Protein AF-A0A0W0FBL2-F1 (afdb_monomer_lite)

Organism: Moniliophthora roreri (NCBI:txid221103)

Sequence (102 aa):
MWLTKLAIIGGEKVKKTIKTESKVNCISDAKAADYQQKGLCYQCGKHGHISQECLDKLKNDEKKESKQKTPKDVYHQICAIYREYSDQDQAQILDMMEEEGF

Secondary structure (DSSP, 8-state):
----------------------------HHHHHHHHHTTB-TTT--BS--GGG-GGGGGSSTT---PPPPHHHHHHHHHHHHHHS-HHHHHHHHHHHHHTT-

Radius of gyration: 25.04 Å; chains: 1; bounding box: 41×29×75 Å

pLDDT: mean 72.92, std 17.03, range [39.78, 94.44]

Structure (mmCIF, N/CA/C/O backbone):
data_AF-A0A0W0FBL2-F1
#
_entry.id   AF-A0A0W0FBL2-F1
#
loop_
_atom_site.group_PDB
_atom_site.id
_atom_site.type_symbol
_atom_site.label_atom_id
_atom_site.label_alt_id
_atom_site.label_comp_id
_atom_site.label_asym_id
_atom_site.label_entity_id
_atom_site.label_seq_id
_atom_site.pdbx_PDB_ins_code
_atom_site.Cartn_x
_atom_site.Cartn_y
_atom_site.Cartn_z
_atom_site.occupancy
_atom_site.B_iso_or_equiv
_atom_site.auth_seq_id
_atom_site.auth_comp_id
_atom_site.auth_asym_id
_atom_site.auth_atom_id
_atom_site.pdbx_PDB_model_num
ATOM 1 N N . MET A 1 1 ? 4.679 -12.066 -44.707 1.00 46.03 1 MET A N 1
ATOM 2 C CA . MET A 1 1 ? 4.019 -10.750 -44.555 1.00 46.03 1 MET A CA 1
ATOM 3 C C . MET A 1 1 ? 2.538 -10.974 -44.286 1.00 46.03 1 MET A C 1
ATOM 5 O O . MET A 1 1 ? 1.760 -11.063 -45.227 1.00 46.03 1 MET A O 1
ATOM 9 N N . TRP A 1 2 ? 2.159 -11.155 -43.018 1.00 40.59 2 TRP A N 1
ATOM 10 C CA . TRP A 1 2 ? 0.752 -11.275 -42.633 1.00 40.59 2 TRP A CA 1
ATOM 11 C C . TRP A 1 2 ? 0.205 -9.873 -42.328 1.00 40.59 2 TRP A C 1
ATOM 13 O O . TRP A 1 2 ? 0.726 -9.143 -41.493 1.00 40.59 2 TRP A O 1
ATOM 23 N N . LEU A 1 3 ? -0.776 -9.425 -43.098 1.00 52.09 3 LEU A N 1
ATOM 24 C CA . LEU A 1 3 ? -1.464 -8.163 -42.860 1.00 52.09 3 LEU A CA 1
ATOM 25 C C . LEU A 1 3 ? -2.818 -8.495 -42.247 1.00 52.09 3 LEU A C 1
ATOM 27 O O . LEU A 1 3 ? -3.740 -8.872 -42.963 1.00 52.09 3 LEU A O 1
ATOM 31 N N . THR A 1 4 ? -2.956 -8.302 -40.940 1.00 56.91 4 THR A N 1
ATOM 32 C CA . THR A 1 4 ? -4.267 -8.213 -40.288 1.00 56.91 4 THR A CA 1
ATOM 33 C C . THR A 1 4 ? -4.345 -6.905 -39.528 1.00 56.91 4 THR A C 1
ATOM 35 O O . THR A 1 4 ? -3.808 -6.744 -38.435 1.00 56.91 4 THR A O 1
ATOM 38 N N . LYS A 1 5 ? -5.019 -5.947 -40.162 1.00 54.97 5 LYS A N 1
ATOM 39 C CA . LYS A 1 5 ? -5.504 -4.721 -39.540 1.00 54.97 5 LYS A CA 1
ATOM 40 C C . LYS A 1 5 ? -6.511 -5.104 -38.450 1.00 54.97 5 LYS A C 1
ATOM 42 O O . LYS A 1 5 ? -7.523 -5.722 -38.766 1.00 54.97 5 LYS A O 1
ATOM 47 N N . LEU A 1 6 ? -6.269 -4.697 -37.207 1.00 62.88 6 LEU A N 1
ATOM 48 C CA . LEU A 1 6 ? -7.307 -4.614 -36.180 1.00 62.88 6 LEU A CA 1
ATOM 49 C C . LEU A 1 6 ? -7.588 -3.140 -35.881 1.00 62.88 6 LEU A C 1
ATOM 51 O O . LEU A 1 6 ? -6.688 -2.362 -35.572 1.00 62.88 6 LEU A O 1
ATOM 55 N N . ALA A 1 7 ? -8.855 -2.772 -36.043 1.00 51.75 7 ALA A N 1
ATOM 56 C CA . ALA A 1 7 ? -9.408 -1.465 -35.734 1.00 51.75 7 ALA A CA 1
ATOM 57 C C . ALA A 1 7 ? -9.482 -1.267 -34.211 1.00 51.75 7 ALA A C 1
ATOM 59 O O . ALA A 1 7 ? -10.004 -2.126 -33.503 1.00 51.75 7 ALA A O 1
ATOM 60 N N . ILE A 1 8 ? -8.993 -0.130 -33.709 1.00 57.56 8 ILE A N 1
ATOM 61 C CA . ILE A 1 8 ? -9.139 0.247 -32.298 1.00 57.56 8 ILE A CA 1
ATOM 62 C C . ILE A 1 8 ? -10.403 1.099 -32.168 1.00 57.56 8 ILE A C 1
ATOM 64 O O . ILE A 1 8 ? -10.417 2.280 -32.511 1.00 57.56 8 ILE A O 1
ATOM 68 N N . ILE A 1 9 ? -11.476 0.472 -31.691 1.00 52.59 9 ILE A N 1
ATOM 69 C CA . ILE A 1 9 ? -12.698 1.140 -31.242 1.00 52.59 9 ILE A CA 1
ATOM 70 C C . ILE A 1 9 ? -12.515 1.512 -29.764 1.00 52.59 9 ILE A C 1
ATOM 72 O O . ILE A 1 9 ? -12.215 0.639 -28.959 1.00 52.59 9 ILE A O 1
ATOM 76 N N . GLY A 1 10 ? -12.752 2.788 -29.441 1.00 45.03 10 GLY A N 1
ATOM 77 C CA . GLY A 1 10 ? -13.432 3.258 -28.223 1.00 45.03 10 GLY A CA 1
ATOM 78 C C . GLY A 1 10 ? -12.770 3.058 -26.852 1.00 45.03 10 GLY A C 1
ATOM 79 O O . GLY A 1 10 ? -12.499 1.946 -26.415 1.00 45.03 10 GLY A O 1
ATOM 80 N N . GLY A 1 11 ? -12.649 4.149 -26.088 1.00 42.81 11 GLY A N 1
ATOM 81 C CA . GLY A 1 11 ? -12.443 4.050 -24.642 1.00 42.81 11 GLY A CA 1
ATOM 82 C C . GLY A 1 11 ? -12.106 5.368 -23.955 1.00 42.81 11 GLY A C 1
ATOM 83 O O . GLY A 1 11 ? -10.942 5.625 -23.649 1.00 42.81 11 GLY A O 1
ATOM 84 N N . GLU A 1 12 ? -13.126 6.180 -23.675 1.00 53.16 12 GLU A N 1
ATOM 85 C CA . GLU A 1 12 ? -13.074 7.248 -22.671 1.00 53.16 12 GLU A CA 1
ATOM 86 C C . GLU A 1 12 ? -12.606 6.677 -21.325 1.00 53.16 12 GLU A C 1
ATOM 88 O O . GLU A 1 12 ? -13.170 5.710 -20.809 1.00 53.16 12 GLU A O 1
ATOM 93 N N . LYS A 1 13 ? -11.566 7.268 -20.730 1.00 45.75 13 LYS A N 1
ATOM 94 C CA . LYS A 1 13 ? -11.050 6.836 -19.426 1.00 45.75 13 LYS A CA 1
ATOM 95 C C . LYS A 1 13 ? -11.559 7.783 -18.350 1.00 45.75 13 LYS A C 1
ATOM 97 O O . LYS A 1 13 ? -10.991 8.840 -18.089 1.00 45.75 13 LYS A O 1
ATOM 102 N N . VAL A 1 14 ? -12.669 7.371 -17.747 1.00 55.91 14 VAL A N 1
ATOM 103 C CA . VAL A 1 14 ? -13.235 7.930 -16.521 1.00 55.91 14 VAL A CA 1
ATOM 104 C C . VAL A 1 14 ? -12.239 7.775 -15.364 1.00 55.91 14 VAL A C 1
ATOM 106 O O . VAL A 1 14 ? -11.555 6.764 -15.207 1.00 55.91 14 VAL A O 1
ATOM 109 N N . LYS A 1 15 ? -12.175 8.835 -14.561 1.00 51.81 15 LYS A N 1
ATOM 110 C CA . LYS A 1 15 ? -11.302 9.087 -13.411 1.00 51.81 15 LYS A CA 1
ATOM 111 C C . LYS A 1 15 ? -11.412 7.961 -12.373 1.00 51.81 15 LYS A C 1
ATOM 113 O O . LYS A 1 15 ? -12.513 7.671 -11.910 1.00 51.81 15 LYS A O 1
ATOM 118 N N . LYS A 1 16 ? -10.285 7.395 -11.926 1.00 39.78 16 LYS A N 1
ATOM 119 C CA . LYS A 1 16 ? -10.242 6.540 -10.728 1.00 39.78 16 LYS A CA 1
ATOM 120 C C . LYS A 1 16 ? -9.253 7.126 -9.728 1.00 39.78 16 LYS A C 1
ATOM 122 O O . LYS A 1 16 ? -8.043 7.083 -9.923 1.00 39.78 16 LYS A O 1
ATOM 127 N N . THR A 1 17 ? -9.799 7.733 -8.681 1.00 45.34 17 THR A N 1
ATOM 128 C CA . THR A 1 17 ? -9.064 8.180 -7.502 1.00 45.34 17 THR A CA 1
ATOM 129 C C . THR A 1 17 ? -8.422 6.967 -6.840 1.00 45.34 17 THR A C 1
ATOM 131 O O . THR A 1 17 ? -9.097 6.039 -6.393 1.00 45.34 17 THR A O 1
ATOM 134 N N . ILE A 1 18 ? -7.093 6.961 -6.812 1.00 51.88 18 ILE A N 1
ATOM 135 C CA . ILE A 1 18 ? -6.295 5.993 -6.067 1.00 51.88 18 ILE A CA 1
ATOM 136 C C . ILE A 1 18 ? -6.497 6.324 -4.587 1.00 51.88 18 ILE A C 1
ATOM 138 O O . ILE A 1 18 ? -5.891 7.249 -4.056 1.00 51.88 18 ILE A O 1
ATOM 142 N N . LYS A 1 19 ? -7.403 5.601 -3.924 1.00 45.47 19 LYS A N 1
ATOM 143 C CA . LYS A 1 19 ? -7.385 5.496 -2.466 1.00 45.47 19 LYS A CA 1
ATOM 144 C C . LYS A 1 19 ? -6.224 4.569 -2.133 1.00 45.47 19 LYS A C 1
ATOM 146 O O . LYS A 1 19 ? -6.309 3.369 -2.372 1.00 45.47 19 LYS A O 1
ATOM 151 N N . THR A 1 20 ? -5.125 5.133 -1.650 1.00 41.44 20 THR A N 1
ATOM 152 C CA . THR A 1 20 ? -4.071 4.374 -0.983 1.00 41.44 20 THR A CA 1
ATOM 153 C C . THR A 1 20 ? -4.711 3.649 0.194 1.00 41.44 20 THR A C 1
ATOM 155 O O . THR A 1 20 ? -5.175 4.270 1.149 1.00 41.44 20 THR A O 1
ATOM 158 N N . GLU A 1 21 ? -4.807 2.327 0.081 1.00 44.41 21 GLU A N 1
ATOM 159 C CA . GLU A 1 21 ? -5.282 1.434 1.130 1.00 44.41 21 GLU A CA 1
ATOM 160 C C . GLU A 1 21 ? -4.261 1.435 2.270 1.00 44.41 21 GLU A C 1
ATOM 162 O O . GLU A 1 21 ? -3.387 0.575 2.384 1.00 44.41 21 GLU A O 1
ATOM 167 N N . SER A 1 22 ? -4.360 2.438 3.138 1.00 47.62 22 SER A N 1
ATOM 168 C CA . SER A 1 22 ? -3.872 2.330 4.503 1.00 47.62 22 SER A CA 1
ATOM 169 C C . SER A 1 22 ? -4.475 1.046 5.065 1.00 47.62 22 SER A C 1
ATOM 171 O O . SER A 1 22 ? -5.697 0.907 5.078 1.00 47.62 22 SER A O 1
ATOM 173 N N . LYS A 1 23 ? -3.651 0.088 5.502 1.00 47.66 23 LYS A N 1
ATOM 174 C CA . LYS A 1 23 ? -4.111 -1.108 6.221 1.00 47.66 23 LYS A CA 1
ATOM 175 C C . LYS A 1 23 ? -4.696 -0.659 7.566 1.00 47.66 23 LYS A C 1
ATOM 177 O O . LYS A 1 23 ? -4.029 -0.733 8.594 1.00 47.66 23 LYS A O 1
ATOM 182 N N . VAL A 1 24 ? -5.909 -0.111 7.542 1.00 55.56 24 VAL A N 1
ATOM 183 C CA . VAL A 1 24 ? -6.666 0.269 8.727 1.00 55.56 24 VAL A CA 1
ATOM 184 C C . VAL A 1 24 ? -7.053 -1.043 9.386 1.00 55.56 24 VAL A C 1
ATOM 186 O O . VAL A 1 24 ? -7.840 -1.812 8.842 1.00 55.56 24 VAL A O 1
ATOM 189 N N . ASN A 1 25 ? -6.441 -1.334 10.529 1.00 63.81 25 ASN A N 1
ATOM 190 C CA . ASN A 1 25 ? -6.891 -2.400 11.410 1.00 63.81 25 ASN A CA 1
ATOM 191 C C . ASN A 1 25 ? -8.288 -2.006 11.917 1.00 63.81 25 ASN A C 1
ATOM 193 O O . ASN A 1 25 ? -8.402 -1.280 12.903 1.00 63.81 25 ASN A O 1
ATOM 197 N N . CYS A 1 26 ? -9.338 -2.374 11.181 1.00 58.62 26 CYS A N 1
ATOM 198 C CA . CYS A 1 26 ? -10.713 -2.047 11.528 1.00 58.62 26 CYS A CA 1
ATOM 199 C C . CYS A 1 26 ? -11.137 -2.897 12.730 1.00 58.62 26 CYS A C 1
ATOM 201 O O . CYS A 1 26 ? -11.417 -4.090 12.629 1.00 58.62 26 CYS A O 1
ATOM 203 N N . ILE A 1 27 ? -11.131 -2.273 13.904 1.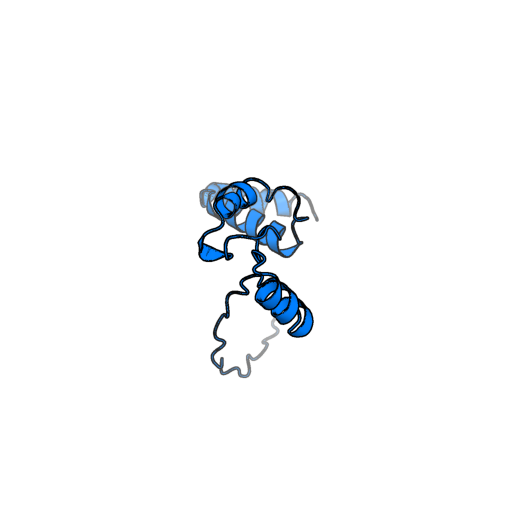00 75.19 27 ILE A N 1
ATOM 204 C CA . ILE A 1 27 ? -11.737 -2.836 15.107 1.00 75.19 27 ILE A CA 1
ATOM 205 C C . ILE A 1 27 ? -13.257 -2.715 14.941 1.00 75.19 27 ILE A C 1
ATOM 207 O O . ILE A 1 27 ? -13.737 -1.681 14.482 1.00 75.19 27 ILE A O 1
ATOM 211 N N . SER A 1 28 ? -14.009 -3.765 15.282 1.00 81.31 28 SER A N 1
ATOM 212 C CA . SER A 1 28 ? -15.476 -3.703 15.278 1.00 81.31 28 SER A CA 1
ATOM 213 C C . SER A 1 28 ? -15.984 -2.680 16.296 1.00 81.31 28 SER A C 1
ATOM 215 O O . SER A 1 28 ? -15.366 -2.498 17.346 1.00 81.31 28 SER A O 1
ATOM 217 N N . ASP A 1 29 ? -17.137 -2.060 16.040 1.00 78.94 29 ASP A N 1
ATOM 218 C CA . ASP A 1 29 ? -17.686 -1.008 16.912 1.00 78.94 29 ASP A CA 1
ATOM 219 C C . ASP A 1 29 ? -17.849 -1.468 18.371 1.00 78.94 29 ASP A C 1
ATOM 221 O O . ASP A 1 29 ? -17.513 -0.742 19.306 1.00 78.94 29 ASP A O 1
ATOM 225 N N . ALA A 1 30 ? -18.253 -2.726 18.581 1.00 80.81 30 ALA A N 1
ATOM 226 C CA . ALA A 1 30 ? -18.374 -3.320 19.913 1.00 80.81 30 ALA A CA 1
ATOM 227 C C . ALA A 1 30 ? -17.027 -3.417 20.654 1.00 80.81 30 ALA A C 1
ATOM 229 O O . ALA A 1 30 ? -16.944 -3.166 21.855 1.00 80.81 30 ALA A O 1
ATOM 230 N N . LYS A 1 31 ? -15.950 -3.760 19.939 1.00 81.00 31 LYS A N 1
ATOM 231 C CA . LYS A 1 31 ? -14.606 -3.856 20.520 1.00 81.00 31 LYS A CA 1
ATOM 232 C C . LYS A 1 31 ? -13.982 -2.474 20.713 1.00 81.00 31 LYS A C 1
ATOM 234 O O . LYS A 1 31 ? -13.220 -2.285 21.654 1.00 81.00 31 LYS A O 1
ATOM 239 N N . ALA A 1 32 ? -14.332 -1.502 19.874 1.00 81.25 32 ALA A N 1
ATOM 240 C CA . ALA A 1 32 ? -13.929 -0.118 20.075 1.00 81.25 32 ALA A CA 1
ATOM 241 C C . ALA A 1 32 ? -14.554 0.458 21.355 1.00 81.25 32 ALA A C 1
ATOM 243 O O . ALA A 1 32 ? -13.835 1.039 22.163 1.00 81.25 32 ALA A O 1
ATOM 244 N N . ALA A 1 33 ? -15.848 0.213 21.588 1.00 84.44 33 ALA A N 1
ATOM 245 C CA . ALA A 1 33 ? -16.537 0.645 22.803 1.00 84.44 33 ALA A CA 1
ATOM 246 C C . ALA A 1 33 ? -15.918 0.043 24.079 1.00 84.44 33 ALA A C 1
ATOM 248 O O . ALA A 1 33 ? -15.713 0.762 25.054 1.00 84.44 33 ALA A O 1
ATOM 249 N N . ASP A 1 34 ? -15.537 -1.239 24.060 1.00 86.25 34 ASP A N 1
ATOM 250 C CA . ASP A 1 34 ? -14.843 -1.888 25.184 1.00 86.25 34 ASP A CA 1
ATOM 251 C C . ASP A 1 34 ? -13.502 -1.209 25.511 1.00 86.25 34 ASP A C 1
ATOM 253 O O . ASP A 1 34 ? -13.182 -0.954 26.672 1.00 86.25 34 ASP A O 1
ATOM 257 N N . TYR A 1 35 ? -12.733 -0.857 24.478 1.00 86.06 35 TYR A N 1
ATOM 258 C CA . TYR A 1 35 ? -11.452 -0.169 24.636 1.00 86.06 35 TYR A CA 1
ATOM 259 C C . TYR A 1 35 ? -11.638 1.259 25.156 1.00 86.06 35 TYR A C 1
ATOM 261 O O . TYR A 1 35 ? -10.846 1.707 25.984 1.00 86.06 35 TYR A O 1
ATOM 269 N N . GLN A 1 36 ? -12.697 1.952 24.727 1.00 83.75 36 GLN A N 1
ATOM 270 C CA . GLN A 1 36 ? -13.064 3.272 25.248 1.00 83.75 36 GLN A CA 1
ATOM 271 C C . GLN A 1 36 ? -13.487 3.197 26.716 1.00 83.75 36 GLN A C 1
ATOM 273 O O . GLN A 1 36 ? -13.004 3.980 27.528 1.00 83.75 36 GLN A O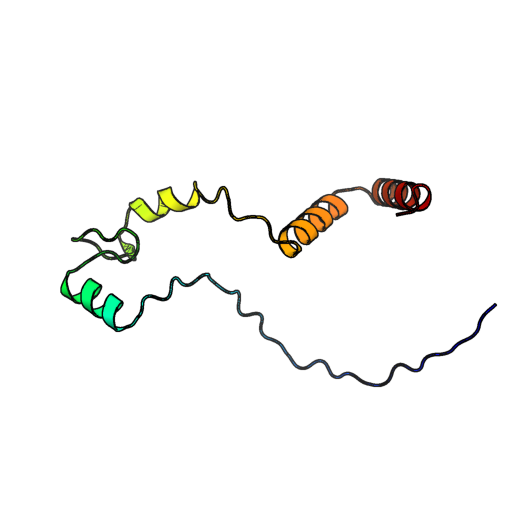 1
ATOM 278 N N . GLN A 1 37 ? -14.328 2.223 27.070 1.00 86.50 37 GLN A N 1
ATOM 279 C CA . GLN A 1 37 ? -14.814 2.032 28.435 1.00 86.50 37 GLN A CA 1
ATOM 280 C C . GLN A 1 37 ? -13.684 1.661 29.405 1.00 86.50 37 GLN A C 1
ATOM 282 O O . GLN A 1 37 ? -13.687 2.094 30.555 1.00 86.50 37 GLN A O 1
ATOM 287 N N . LYS A 1 38 ? -12.705 0.875 28.945 1.00 87.00 38 LYS A N 1
ATOM 288 C CA . LYS A 1 38 ? -11.563 0.420 29.752 1.00 87.00 38 LYS A CA 1
ATOM 289 C C . LYS A 1 38 ? -10.327 1.323 29.650 1.00 87.00 38 LYS A C 1
ATOM 291 O O . LYS A 1 38 ? -9.319 1.028 30.289 1.00 87.00 38 LYS A O 1
ATOM 296 N N . GLY A 1 39 ? -10.374 2.390 28.847 1.00 88.12 39 GLY A N 1
ATOM 297 C CA . GLY A 1 39 ? -9.239 3.294 28.630 1.00 88.12 39 GLY A CA 1
ATOM 298 C C . GLY A 1 39 ? -7.999 2.586 28.071 1.00 88.12 39 GLY A C 1
ATOM 299 O O . GLY A 1 39 ? -6.880 2.857 28.512 1.00 88.12 39 GLY A O 1
ATOM 300 N N . LEU A 1 40 ? -8.199 1.634 27.153 1.00 90.19 40 LEU A N 1
ATOM 301 C CA . LEU A 1 40 ? -7.137 0.822 26.560 1.00 90.19 40 LEU A CA 1
ATOM 302 C C . LEU A 1 40 ? -6.602 1.454 25.273 1.00 90.19 40 LEU A C 1
ATOM 304 O O . LEU A 1 40 ? -7.348 1.906 24.403 1.00 90.19 40 LEU A O 1
ATOM 308 N N . CYS A 1 41 ? -5.288 1.394 25.101 1.00 90.12 41 CYS A N 1
ATOM 309 C CA . CYS A 1 41 ? -4.620 1.790 23.874 1.00 90.12 41 CYS A CA 1
ATOM 310 C C . CYS A 1 41 ? -4.993 0.855 22.712 1.00 90.12 41 CYS A C 1
ATOM 312 O O . CYS A 1 41 ? -4.774 -0.354 22.791 1.00 90.12 41 CYS A O 1
ATOM 314 N N . TYR A 1 42 ? -5.464 1.397 21.583 1.00 87.62 42 TYR A N 1
ATOM 315 C CA . TYR A 1 42 ? -5.787 0.572 20.406 1.00 87.62 42 TYR A CA 1
ATOM 316 C C . TYR A 1 42 ? -4.555 -0.012 19.700 1.00 87.62 42 TYR A C 1
ATOM 318 O O . TYR A 1 42 ? -4.707 -0.901 18.867 1.00 87.62 42 TYR A O 1
ATOM 326 N N . GLN A 1 43 ? -3.349 0.475 20.013 1.00 85.44 43 GLN A N 1
ATOM 327 C CA . GLN A 1 43 ? -2.103 -0.039 19.439 1.00 85.44 43 GLN A CA 1
ATOM 328 C C . GLN A 1 43 ? -1.529 -1.212 20.247 1.00 85.44 43 GLN A C 1
ATOM 330 O O . GLN A 1 43 ? -1.169 -2.225 19.660 1.00 85.44 43 GLN A O 1
ATOM 335 N N . CYS A 1 44 ? -1.435 -1.085 21.577 1.00 86.88 44 CYS A N 1
ATOM 336 C CA . CYS A 1 44 ? -0.754 -2.066 22.435 1.00 86.88 44 CYS A CA 1
ATOM 337 C C . CYS A 1 44 ? -1.667 -2.764 23.459 1.00 86.88 44 CYS A C 1
ATOM 339 O O . CYS A 1 44 ? -1.217 -3.668 24.157 1.00 86.88 44 CYS A O 1
ATOM 341 N N . GLY A 1 45 ? -2.931 -2.342 23.587 1.00 86.25 45 GLY A N 1
ATOM 342 C CA . GLY A 1 45 ? -3.912 -2.934 24.502 1.00 86.25 45 GLY A CA 1
ATOM 343 C C . GLY A 1 45 ? -3.690 -2.646 25.990 1.00 86.25 45 GLY A C 1
ATOM 344 O O . GLY A 1 45 ? -4.403 -3.210 26.813 1.00 86.25 45 GLY A O 1
ATOM 345 N N . LYS A 1 46 ? -2.721 -1.798 26.360 1.00 88.75 46 LYS A N 1
ATOM 346 C CA . LYS A 1 46 ? -2.469 -1.401 27.758 1.00 88.75 46 LYS A CA 1
ATOM 347 C C . LYS A 1 46 ? -3.350 -0.218 28.160 1.00 88.75 46 LYS A C 1
ATOM 349 O O . LYS A 1 46 ? -3.673 0.615 27.316 1.00 88.75 46 LYS A O 1
ATOM 354 N N . HIS A 1 47 ? -3.704 -0.130 29.441 1.00 89.75 47 HIS A N 1
ATOM 355 C CA . HIS A 1 47 ? -4.434 1.017 29.985 1.00 89.75 47 HIS A CA 1
ATOM 356 C C . HIS A 1 47 ? -3.543 2.260 30.142 1.00 89.75 47 HIS A C 1
ATOM 358 O O . HIS A 1 47 ? -2.313 2.175 30.092 1.00 89.75 47 HIS A O 1
ATOM 364 N N . GLY A 1 48 ? -4.174 3.410 30.380 1.00 89.50 48 GLY A N 1
ATOM 365 C CA . GLY A 1 48 ? -3.499 4.638 30.818 1.00 89.50 48 GLY A CA 1
ATOM 366 C C . GLY A 1 48 ? -2.965 5.526 29.695 1.00 89.50 48 GLY A C 1
ATOM 367 O O . GLY A 1 48 ? -2.402 6.573 29.984 1.00 89.50 48 GLY A O 1
ATOM 368 N N . HIS A 1 49 ? -3.143 5.134 28.433 1.00 91.12 49 HIS A N 1
ATOM 369 C CA . HIS A 1 49 ? -2.856 5.983 27.280 1.00 91.12 49 HIS A CA 1
ATOM 370 C C . HIS A 1 49 ? -3.723 5.578 26.089 1.00 91.12 49 HIS A C 1
ATOM 372 O O . HIS A 1 49 ? -4.103 4.413 25.942 1.00 91.12 49 HIS A O 1
ATOM 378 N N . ILE A 1 50 ? -4.006 6.529 25.203 1.00 88.44 50 ILE A N 1
ATOM 379 C CA . ILE A 1 50 ? -4.625 6.228 23.910 1.00 88.44 50 ILE A CA 1
ATOM 380 C C . ILE A 1 50 ? -3.559 5.943 22.861 1.00 88.44 50 ILE A C 1
ATOM 382 O O . ILE A 1 50 ? -2.371 6.200 23.052 1.00 88.44 50 ILE A O 1
ATOM 386 N N . SER A 1 51 ? -3.994 5.450 21.701 1.00 84.69 51 SER A N 1
ATOM 387 C CA . SER A 1 51 ? -3.106 5.184 20.574 1.00 84.69 51 SER A CA 1
ATOM 388 C C . SER A 1 51 ? -2.122 6.318 20.327 1.00 84.69 51 SER A C 1
ATOM 390 O O . SER A 1 51 ? -0.943 6.019 20.235 1.00 84.69 51 SER A O 1
ATOM 392 N N . GLN A 1 52 ? -2.564 7.575 20.248 1.00 83.38 52 GLN A N 1
ATOM 393 C CA . GLN A 1 52 ? -1.706 8.724 19.922 1.00 83.38 52 GLN A CA 1
ATOM 394 C C . GLN A 1 52 ? -0.505 8.900 20.864 1.00 83.38 52 GLN A C 1
ATOM 396 O O . GLN A 1 52 ? 0.553 9.314 20.407 1.00 83.38 52 GLN A O 1
ATOM 401 N N . GLU A 1 53 ? -0.637 8.508 22.127 1.00 84.44 53 GLU A N 1
ATOM 402 C CA . GLU A 1 53 ? 0.389 8.656 23.169 1.00 84.44 53 GLU A CA 1
ATOM 403 C C . GLU A 1 53 ? 1.206 7.369 23.377 1.00 84.44 53 GLU A C 1
ATOM 405 O O . GLU A 1 53 ? 2.049 7.270 24.267 1.00 84.44 53 GLU A O 1
ATOM 410 N N . CYS A 1 54 ? 0.958 6.341 22.563 1.00 88.06 54 CYS A N 1
ATOM 411 C CA . CYS A 1 54 ? 1.632 5.060 22.690 1.00 88.06 54 CYS A CA 1
ATOM 412 C C . CYS A 1 54 ? 3.085 5.152 22.210 1.00 88.06 54 CYS A C 1
ATOM 414 O O . CYS A 1 54 ? 3.364 5.119 21.011 1.00 88.06 54 CYS A O 1
ATOM 416 N N . LEU A 1 55 ? 4.022 5.185 23.158 1.00 83.12 55 LEU A N 1
ATOM 417 C CA . LEU A 1 55 ? 5.467 5.181 22.890 1.00 83.12 55 LEU A CA 1
ATOM 418 C C . LEU A 1 55 ? 5.951 3.899 22.184 1.00 83.12 55 LEU A C 1
ATOM 420 O O . LEU A 1 55 ? 7.018 3.883 21.578 1.00 83.12 55 LEU A O 1
ATOM 424 N N . ASP A 1 56 ? 5.153 2.828 22.221 1.00 72.25 56 ASP A N 1
ATOM 425 C CA . ASP A 1 56 ? 5.450 1.556 21.552 1.00 72.25 56 ASP A CA 1
ATOM 426 C C . ASP A 1 56 ? 5.191 1.597 20.035 1.00 72.25 56 ASP A C 1
ATOM 428 O O . ASP A 1 56 ? 5.603 0.696 19.303 1.00 72.25 56 ASP A O 1
ATOM 432 N N . LYS A 1 57 ? 4.539 2.658 19.529 1.00 65.88 57 LYS A N 1
ATOM 433 C CA . LYS A 1 57 ? 4.288 2.829 18.089 1.00 65.88 57 LYS A CA 1
ATOM 434 C C . LYS A 1 57 ? 5.554 2.700 17.254 1.00 65.88 57 LYS A C 1
ATOM 436 O O . LYS A 1 57 ? 5.519 2.045 16.223 1.00 65.88 57 LYS A O 1
ATOM 441 N N . LEU A 1 58 ? 6.647 3.297 17.719 1.00 61.28 58 LEU A N 1
ATOM 442 C CA . LEU A 1 58 ? 7.888 3.414 16.956 1.00 61.28 58 LEU A CA 1
ATOM 443 C C . LEU A 1 58 ? 8.642 2.082 16.837 1.00 61.28 58 LEU A C 1
ATOM 445 O O . LEU A 1 58 ? 9.355 1.877 15.866 1.00 61.28 58 LEU A O 1
ATOM 449 N N . LYS A 1 59 ? 8.438 1.149 17.776 1.00 58.50 59 LYS A N 1
ATOM 450 C CA . LYS A 1 59 ? 9.162 -0.135 17.818 1.00 58.50 59 LYS A CA 1
ATOM 451 C C . LYS A 1 59 ? 8.554 -1.219 16.925 1.00 58.50 59 LYS A C 1
ATOM 453 O O . LYS A 1 59 ? 9.188 -2.235 16.667 1.00 58.50 59 LYS A O 1
ATOM 458 N N . ASN A 1 60 ? 7.314 -1.032 16.470 1.00 55.28 60 ASN A N 1
ATOM 459 C CA . ASN A 1 60 ? 6.595 -2.036 15.681 1.00 55.28 60 ASN A CA 1
ATOM 460 C C . ASN A 1 60 ? 6.778 -1.868 14.162 1.00 55.28 60 ASN A C 1
ATOM 462 O O . ASN A 1 60 ? 6.411 -2.769 13.407 1.00 55.28 60 ASN A O 1
ATOM 466 N N . ASP A 1 61 ? 7.364 -0.760 13.697 1.00 56.00 61 ASP A N 1
ATOM 467 C CA . ASP A 1 61 ? 7.713 -0.587 12.280 1.00 56.00 61 ASP A CA 1
ATOM 468 C C . ASP A 1 61 ? 9.060 -1.230 11.910 1.00 56.00 61 ASP A C 1
ATOM 470 O O . ASP A 1 61 ? 9.278 -1.544 10.742 1.00 56.00 61 ASP A O 1
ATOM 474 N N . GLU A 1 62 ? 9.901 -1.550 12.898 1.00 56.81 62 GLU A N 1
ATOM 475 C CA . GLU A 1 62 ? 11.175 -2.262 12.701 1.00 56.81 62 GLU A CA 1
ATOM 476 C C . GLU A 1 62 ? 11.002 -3.788 12.574 1.00 56.81 62 GLU A C 1
ATOM 478 O O . GLU A 1 62 ? 11.943 -4.497 12.235 1.00 56.81 62 GLU A O 1
ATOM 483 N N . LYS A 1 63 ? 9.782 -4.314 12.770 1.00 52.31 63 LYS A N 1
ATOM 484 C CA . LYS A 1 63 ? 9.453 -5.735 12.560 1.00 52.31 63 LYS A CA 1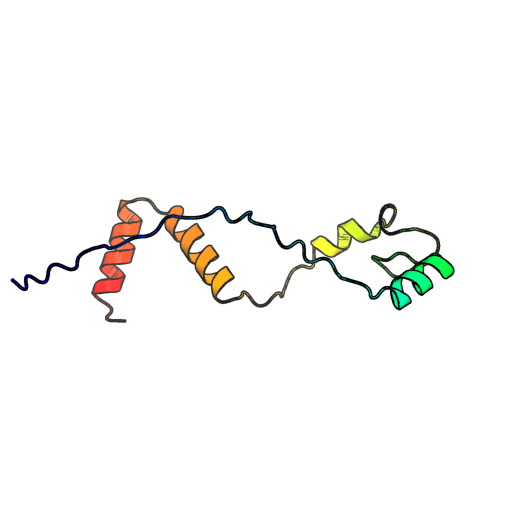
ATOM 485 C C . LYS A 1 63 ? 8.344 -5.918 11.522 1.00 52.31 63 LYS A C 1
ATOM 487 O O . LYS A 1 63 ? 7.325 -6.560 11.767 1.00 52.31 63 LYS A O 1
ATOM 492 N N . LYS A 1 64 ? 8.550 -5.372 10.322 1.00 54.03 64 LYS A N 1
ATOM 493 C CA . LYS A 1 64 ? 7.827 -5.769 9.096 1.00 54.03 64 LYS A CA 1
ATOM 494 C C . LYS A 1 64 ? 8.647 -6.757 8.262 1.00 54.03 64 LYS A C 1
ATOM 496 O O . LYS A 1 64 ? 8.621 -6.712 7.039 1.00 54.03 64 LYS A O 1
ATOM 501 N N . GLU A 1 65 ? 9.334 -7.689 8.908 1.00 59.12 65 GLU A N 1
ATOM 502 C CA . GLU A 1 65 ? 9.902 -8.845 8.216 1.00 59.12 65 GLU A CA 1
ATOM 503 C C . GLU A 1 65 ? 8.921 -10.026 8.283 1.00 59.12 65 GLU A C 1
ATOM 505 O O . GLU A 1 65 ? 8.403 -10.377 9.344 1.00 59.12 65 GLU A O 1
ATOM 510 N N . SER A 1 66 ? 8.652 -10.607 7.107 1.00 58.66 66 SER A N 1
ATOM 511 C CA . SER A 1 66 ? 7.658 -11.647 6.767 1.00 58.66 66 SER A CA 1
ATOM 512 C C . SER A 1 66 ? 6.209 -11.205 6.480 1.00 58.66 66 SER A C 1
ATOM 514 O O . SER A 1 66 ? 5.238 -11.841 6.879 1.00 58.66 66 SER A O 1
ATOM 516 N N . LYS A 1 67 ? 6.013 -10.181 5.641 1.00 63.00 67 LYS A N 1
ATOM 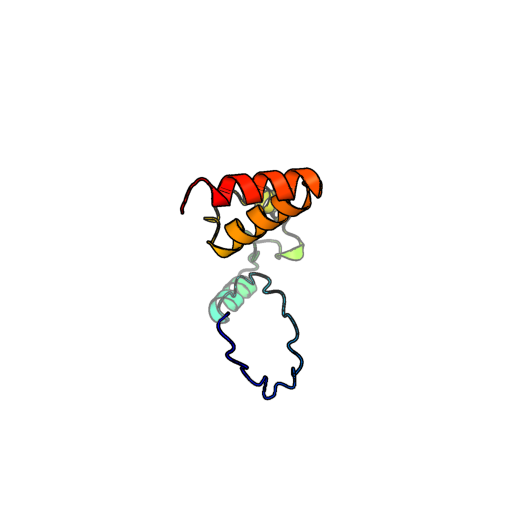517 C CA . LYS A 1 67 ? 4.900 -10.295 4.679 1.00 63.00 67 LYS A CA 1
ATOM 518 C C . LYS A 1 67 ? 5.415 -11.122 3.506 1.00 63.00 67 LYS A C 1
ATOM 520 O O . LYS A 1 67 ? 6.393 -10.718 2.883 1.00 63.00 67 LYS A O 1
ATOM 525 N N . GLN A 1 68 ? 4.803 -12.276 3.232 1.00 63.22 68 GLN A N 1
ATOM 526 C CA . GLN A 1 68 ? 5.057 -13.001 1.984 1.00 63.22 68 GLN A CA 1
ATOM 527 C C . GLN A 1 68 ? 4.883 -12.005 0.832 1.00 63.22 68 GLN A C 1
ATOM 529 O O . GLN A 1 68 ? 3.827 -11.375 0.732 1.00 63.22 68 GLN A O 1
ATOM 534 N N . LYS A 1 69 ? 5.937 -11.791 0.034 1.00 80.31 69 LYS A N 1
ATOM 535 C CA . LYS A 1 69 ? 5.877 -10.876 -1.109 1.00 80.31 69 LYS A CA 1
ATOM 536 C C . LYS A 1 69 ? 4.825 -11.428 -2.057 1.00 80.31 69 LYS A C 1
ATOM 538 O O . LYS A 1 69 ? 4.943 -12.562 -2.518 1.00 80.31 69 LYS A O 1
ATOM 543 N N . THR A 1 70 ? 3.772 -10.656 -2.299 1.00 88.56 70 THR A N 1
ATOM 544 C CA . THR A 1 70 ? 2.759 -11.062 -3.269 1.00 88.56 70 THR A CA 1
ATOM 545 C C . THR A 1 70 ? 3.398 -11.101 -4.661 1.00 88.56 70 THR A C 1
ATOM 547 O O . THR A 1 70 ? 4.397 -10.413 -4.889 1.00 88.56 70 THR A O 1
ATOM 550 N N . PRO A 1 71 ? 2.827 -11.835 -5.632 1.00 92.38 71 PRO A N 1
ATOM 551 C CA . PRO A 1 71 ? 3.322 -11.812 -7.011 1.00 92.38 71 PRO A CA 1
ATOM 552 C C . PRO A 1 71 ? 3.466 -10.386 -7.567 1.00 92.38 71 PRO A C 1
ATOM 554 O O . PRO A 1 71 ? 4.393 -10.081 -8.312 1.00 92.38 71 PRO A O 1
ATOM 557 N N . LYS A 1 72 ? 2.584 -9.481 -7.131 1.00 90.00 72 LYS A N 1
ATOM 558 C CA . LYS A 1 72 ? 2.621 -8.062 -7.478 1.00 90.00 72 LYS A CA 1
ATOM 559 C C . LYS A 1 72 ? 3.816 -7.333 -6.858 1.00 90.00 72 LYS A C 1
ATOM 561 O O . LYS A 1 72 ? 4.450 -6.531 -7.536 1.00 90.00 72 LYS A O 1
ATOM 566 N N . ASP A 1 73 ? 4.145 -7.620 -5.602 1.00 90.00 73 ASP A N 1
ATOM 567 C CA . ASP A 1 73 ? 5.314 -7.032 -4.937 1.00 90.00 73 ASP A CA 1
ATOM 568 C C . ASP A 1 73 ? 6.618 -7.487 -5.600 1.00 90.00 73 ASP A C 1
ATOM 570 O O . ASP A 1 73 ? 7.523 -6.680 -5.804 1.00 90.00 73 ASP A O 1
ATOM 574 N N . VAL A 1 74 ? 6.691 -8.765 -5.988 1.00 94.44 74 VAL A N 1
ATOM 575 C CA . VAL A 1 74 ? 7.835 -9.316 -6.728 1.00 94.44 74 VAL A CA 1
ATOM 576 C C . VAL A 1 74 ? 7.971 -8.636 -8.091 1.00 94.44 74 VAL A C 1
ATOM 578 O O . VAL A 1 74 ? 9.059 -8.184 -8.433 1.00 94.44 74 VAL A O 1
ATOM 581 N N . TYR A 1 75 ? 6.869 -8.470 -8.830 1.00 93.00 75 TYR A N 1
ATOM 582 C CA . TYR A 1 75 ? 6.867 -7.739 -10.100 1.00 93.00 75 TYR A CA 1
ATOM 583 C C . TYR A 1 75 ? 7.390 -6.305 -9.944 1.00 93.00 75 TYR A C 1
ATOM 585 O O . TYR A 1 75 ? 8.267 -5.872 -10.687 1.00 93.00 75 TYR A O 1
ATOM 593 N N . HIS A 1 76 ? 6.906 -5.568 -8.940 1.00 93.62 76 HIS A N 1
ATOM 594 C CA . HIS A 1 76 ? 7.375 -4.206 -8.692 1.00 93.62 76 HIS A CA 1
ATOM 595 C C . HIS A 1 76 ? 8.857 -4.148 -8.310 1.00 93.62 76 HIS A C 1
ATOM 597 O O . HIS A 1 76 ? 9.540 -3.206 -8.714 1.00 93.62 76 HIS A O 1
ATOM 603 N N . GLN A 1 77 ? 9.357 -5.148 -7.582 1.00 93.38 77 GLN A N 1
ATOM 604 C CA . GLN A 1 77 ? 10.777 -5.268 -7.269 1.00 93.38 77 GLN A CA 1
ATOM 605 C C . GLN A 1 77 ? 11.613 -5.508 -8.535 1.00 93.38 77 GLN A C 1
ATOM 607 O O . GLN A 1 77 ? 12.612 -4.821 -8.727 1.00 93.38 77 GLN A O 1
ATOM 612 N N . ILE A 1 78 ? 11.183 -6.418 -9.417 1.00 92.81 78 ILE A N 1
ATOM 613 C CA . ILE A 1 78 ? 11.852 -6.684 -10.700 1.00 92.81 78 ILE A CA 1
ATOM 614 C C . ILE A 1 78 ? 11.887 -5.411 -11.557 1.00 92.81 78 ILE A C 1
ATOM 616 O O . ILE A 1 78 ? 12.941 -5.039 -12.058 1.00 92.81 78 ILE A O 1
ATOM 620 N N . CYS A 1 79 ? 10.773 -4.678 -11.663 1.00 90.25 79 CYS A N 1
ATOM 621 C CA . CYS A 1 79 ? 10.731 -3.421 -12.415 1.00 90.25 79 CYS A CA 1
ATOM 622 C C . CYS A 1 79 ? 11.603 -2.312 -11.812 1.00 90.25 79 CYS A C 1
ATOM 624 O O . CYS A 1 79 ? 12.076 -1.448 -12.546 1.00 90.25 79 CYS A O 1
ATOM 626 N N . ALA A 1 80 ? 11.752 -2.264 -10.486 1.00 93.62 80 ALA A N 1
ATOM 627 C CA . ALA A 1 80 ? 12.625 -1.288 -9.840 1.00 93.62 80 ALA A CA 1
ATOM 628 C C . ALA A 1 80 ? 14.082 -1.554 -10.221 1.00 93.62 80 ALA A C 1
ATOM 630 O O . ALA A 1 80 ? 14.724 -0.661 -10.758 1.00 93.62 80 ALA A O 1
ATOM 631 N N . ILE A 1 81 ? 14.510 -2.806 -10.058 1.00 90.69 81 ILE A N 1
ATOM 632 C CA . ILE A 1 81 ? 15.845 -3.285 -10.410 1.00 90.69 81 ILE A CA 1
ATOM 633 C C . ILE A 1 81 ? 16.128 -3.048 -11.901 1.00 90.69 81 ILE A C 1
ATOM 635 O O . ILE A 1 81 ? 17.138 -2.447 -12.241 1.00 90.69 81 ILE A O 1
ATOM 639 N N . TYR A 1 82 ? 15.197 -3.413 -12.790 1.00 89.50 82 TYR A N 1
ATOM 640 C CA . TYR A 1 82 ? 15.344 -3.211 -14.237 1.00 89.50 82 TYR A CA 1
ATOM 641 C C . TYR A 1 82 ? 15.603 -1.742 -14.618 1.00 89.50 82 TYR A C 1
ATOM 643 O O . TYR A 1 82 ? 16.415 -1.460 -15.491 1.00 89.50 82 TYR A O 1
ATOM 651 N N . ARG A 1 83 ? 14.948 -0.792 -13.937 1.00 88.94 83 ARG A N 1
ATOM 652 C CA . ARG A 1 83 ? 15.109 0.648 -14.205 1.00 88.94 83 ARG A CA 1
ATOM 653 C C . ARG A 1 83 ? 16.441 1.229 -13.735 1.00 88.94 83 ARG A C 1
ATOM 655 O O . ARG A 1 83 ? 16.775 2.328 -14.163 1.00 88.94 83 ARG A O 1
ATOM 662 N N . GLU A 1 84 ? 17.157 0.547 -12.848 1.00 88.81 84 GLU A N 1
ATOM 663 C CA . GLU A 1 84 ? 18.474 0.989 -12.376 1.00 88.81 84 GLU A CA 1
ATOM 664 C C . GLU A 1 84 ? 19.600 0.614 -13.353 1.00 88.81 84 GLU A C 1
ATOM 666 O O . GLU A 1 84 ? 20.693 1.170 -13.262 1.00 88.81 84 GLU A O 1
ATOM 671 N N . TYR A 1 85 ? 19.340 -0.275 -14.316 1.00 86.81 85 TYR A N 1
ATOM 672 C CA . TYR A 1 85 ? 20.300 -0.633 -15.359 1.00 86.81 85 TYR A CA 1
ATOM 673 C C . TYR A 1 85 ? 20.337 0.397 -16.495 1.00 86.81 85 TYR A C 1
ATOM 675 O O . TYR A 1 85 ? 19.303 0.936 -16.896 1.00 86.81 85 TYR A O 1
ATOM 683 N N . SER A 1 86 ? 21.538 0.614 -17.042 1.00 82.25 86 SER A N 1
ATOM 684 C CA . SER A 1 86 ? 21.787 1.382 -18.271 1.00 82.25 86 SER A CA 1
ATOM 685 C C . SER A 1 86 ? 21.022 0.795 -19.464 1.00 82.25 86 SER A C 1
ATOM 687 O O . SER A 1 86 ? 20.800 -0.415 -19.516 1.00 82.25 86 SER A O 1
ATOM 689 N N . ASP A 1 87 ? 20.682 1.616 -20.463 1.00 79.12 87 ASP A N 1
ATOM 690 C CA . ASP A 1 87 ? 20.013 1.163 -21.692 1.00 79.12 87 ASP A CA 1
ATOM 691 C C . ASP A 1 87 ? 20.785 0.030 -22.408 1.00 79.12 87 ASP A C 1
ATOM 693 O O . ASP A 1 87 ? 20.172 -0.868 -22.985 1.00 79.12 87 ASP A O 1
ATOM 697 N N . GLN A 1 88 ? 22.126 0.015 -22.327 1.00 82.75 88 GLN A N 1
ATOM 698 C CA . GLN A 1 88 ? 22.944 -1.088 -22.861 1.00 82.75 88 GLN A CA 1
ATOM 699 C C . GLN A 1 88 ? 22.825 -2.384 -22.048 1.00 82.75 88 GLN A C 1
ATOM 701 O O . GLN A 1 88 ? 22.881 -3.473 -22.619 1.00 82.75 88 GLN A O 1
ATOM 706 N N . ASP A 1 89 ? 22.679 -2.291 -20.729 1.00 83.38 89 ASP A N 1
ATOM 707 C CA . ASP A 1 89 ? 22.565 -3.460 -19.850 1.00 83.38 89 ASP A CA 1
ATOM 708 C C . ASP A 1 89 ? 21.159 -4.059 -19.936 1.00 83.38 89 ASP A C 1
ATOM 710 O O . ASP A 1 89 ? 20.999 -5.275 -19.976 1.00 83.38 89 ASP A O 1
ATOM 714 N N . GLN A 1 90 ? 20.139 -3.208 -20.070 1.00 86.62 90 GLN A N 1
ATOM 715 C CA . GLN A 1 90 ? 18.772 -3.630 -20.363 1.00 86.62 90 GLN A CA 1
ATOM 716 C C . GLN A 1 90 ? 18.690 -4.425 -21.675 1.00 86.62 90 GLN A C 1
ATOM 718 O O . GLN A 1 90 ? 18.041 -5.468 -21.712 1.00 86.62 90 GLN A O 1
ATOM 723 N N . ALA A 1 91 ? 19.378 -3.969 -22.730 1.00 85.50 91 ALA A N 1
ATOM 724 C CA . ALA A 1 91 ? 19.421 -4.663 -24.017 1.00 85.50 91 ALA A CA 1
ATOM 725 C C . ALA A 1 91 ? 20.121 -6.029 -23.931 1.00 85.50 91 ALA A C 1
ATOM 727 O O . ALA A 1 91 ? 19.603 -7.000 -24.470 1.00 85.50 91 ALA A O 1
ATOM 728 N N . GLN A 1 92 ? 21.244 -6.124 -23.210 1.00 87.00 92 GLN A N 1
ATOM 729 C CA . GLN A 1 92 ? 21.929 -7.402 -22.974 1.00 87.00 92 GLN A CA 1
ATOM 730 C C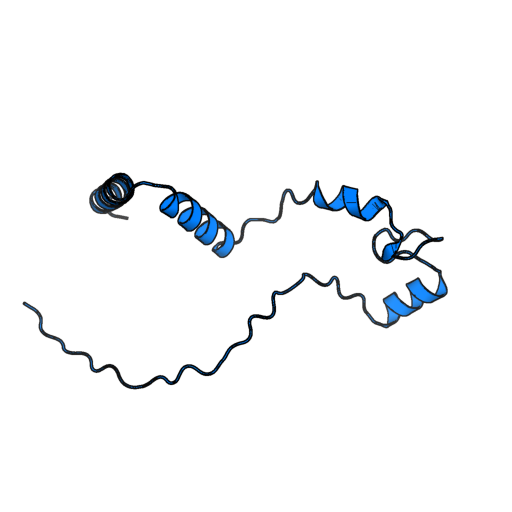 . GLN A 1 92 ? 21.056 -8.381 -22.178 1.00 87.00 92 GLN A C 1
ATOM 732 O O . GLN A 1 92 ? 21.001 -9.558 -22.509 1.00 87.00 92 GLN A O 1
ATOM 737 N N . ILE A 1 93 ? 20.326 -7.906 -21.163 1.00 87.06 93 ILE A N 1
ATOM 738 C CA . ILE A 1 93 ? 19.405 -8.753 -20.388 1.00 87.06 93 ILE A CA 1
ATOM 739 C C . ILE A 1 93 ? 18.275 -9.298 -21.275 1.00 87.06 93 ILE A C 1
ATOM 741 O O . ILE A 1 93 ? 17.907 -10.460 -21.140 1.00 87.06 93 ILE A O 1
ATOM 745 N N . LEU A 1 94 ? 17.727 -8.476 -22.176 1.00 83.44 94 LEU A N 1
ATOM 746 C CA . LEU A 1 94 ? 16.661 -8.889 -23.094 1.00 83.44 94 LEU A CA 1
ATOM 747 C C . LEU A 1 94 ? 17.147 -9.898 -24.144 1.00 83.44 94 LEU A C 1
ATOM 749 O O . LEU A 1 94 ? 16.443 -10.866 -24.409 1.00 83.44 94 LEU A O 1
ATOM 753 N N . ASP A 1 95 ? 18.347 -9.696 -24.686 1.00 86.81 95 ASP A N 1
ATOM 754 C CA . ASP A 1 95 ? 18.997 -10.600 -25.645 1.00 86.81 95 ASP A CA 1
ATOM 755 C C . ASP A 1 95 ? 19.256 -11.984 -25.022 1.00 86.81 95 ASP A C 1
ATOM 757 O O . ASP A 1 95 ? 18.888 -13.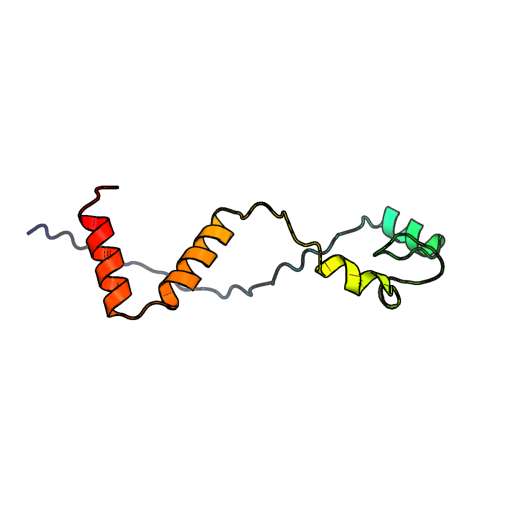018 -25.579 1.00 86.81 95 ASP A O 1
ATOM 761 N N . MET A 1 96 ? 19.739 -12.004 -23.775 1.00 80.81 96 MET A N 1
ATOM 762 C CA . MET A 1 96 ? 19.934 -13.239 -23.009 1.00 80.81 96 MET A CA 1
ATOM 763 C C . MET A 1 96 ? 18.626 -14.003 -22.727 1.00 80.81 96 MET A C 1
ATOM 765 O O . MET A 1 96 ? 18.661 -15.217 -22.541 1.00 80.81 96 MET A O 1
ATOM 769 N N . MET A 1 97 ? 17.473 -13.326 -22.689 1.00 80.31 97 MET A N 1
ATOM 770 C CA . MET A 1 97 ? 16.163 -13.974 -22.522 1.00 80.31 97 MET A CA 1
ATOM 771 C C . MET A 1 97 ? 15.598 -14.541 -23.833 1.00 80.31 97 MET A C 1
ATOM 773 O O . MET A 1 97 ? 14.690 -15.365 -23.784 1.00 80.31 97 MET A O 1
ATOM 777 N N . GLU A 1 98 ? 16.091 -14.101 -24.993 1.00 79.94 98 GLU A N 1
ATOM 778 C CA . GLU A 1 98 ? 15.650 -14.591 -26.305 1.00 79.94 98 GLU A CA 1
ATOM 779 C C . GLU A 1 98 ? 16.366 -15.898 -26.694 1.00 79.94 98 GLU A C 1
ATOM 781 O O . GLU A 1 98 ? 15.763 -16.765 -27.331 1.00 79.94 98 GLU A O 1
ATOM 786 N N . GLU A 1 99 ? 17.620 -16.081 -26.261 1.00 75.00 99 GLU A N 1
ATOM 787 C CA . GLU A 1 99 ? 18.385 -17.316 -26.499 1.00 75.00 99 GLU A CA 1
ATOM 788 C C . GLU A 1 99 ? 17.976 -18.474 -25.571 1.00 75.00 99 GLU A C 1
ATOM 790 O O . GLU A 1 99 ? 17.958 -19.638 -25.987 1.00 75.00 99 GLU A O 1
ATOM 795 N N . GLU A 1 100 ? 17.596 -18.174 -24.328 1.00 67.62 100 GLU A N 1
ATOM 796 C CA . GLU A 1 100 ? 17.048 -19.153 -23.387 1.00 67.62 100 GLU A CA 1
ATOM 797 C C . GLU A 1 100 ? 15.521 -19.189 -23.544 1.00 67.62 100 GLU A C 1
ATOM 799 O O . GLU A 1 100 ? 14.805 -18.464 -22.863 1.00 67.62 100 GLU A O 1
ATOM 804 N N . GLY A 1 101 ? 15.015 -20.003 -24.477 1.00 58.41 101 GLY A N 1
ATOM 805 C CA . GLY A 1 101 ? 13.585 -20.109 -24.804 1.00 58.41 101 GLY A CA 1
ATOM 806 C C . GLY A 1 101 ? 12.677 -20.519 -23.631 1.00 58.41 101 GLY A C 1
ATOM 807 O O . GLY A 1 101 ? 12.304 -21.690 -23.516 1.00 58.41 101 GLY A O 1
ATOM 808 N N . PHE A 1 102 ? 12.304 -19.544 -22.801 1.00 48.66 102 PHE A N 1
ATOM 809 C CA . PHE A 1 102 ? 11.291 -19.600 -21.742 1.00 48.66 102 PHE A CA 1
ATOM 810 C C . PHE A 1 102 ? 9.957 -18.983 -22.182 1.00 48.66 102 PHE A C 1
ATOM 812 O O . PHE A 1 102 ? 9.959 -17.988 -22.940 1.00 48.66 102 PHE A O 1
#

InterPro domains:
  IPR001878 Zinc finger, CCHC-type [PS50158] (41-54)
  IPR036875 Zinc finger, CCHC-type superfamily [SSF57756] (32-60)

Foldseek 3Di:
DDDDDDDDDDDDDDDDDPPPPPVPPDDDPVVVVVCVVQQAAPVPRDHDDYVVPDPCVVVVVVPPPDPPQDPVNVVVVVVVVLVVDDPVVNVVVVVVCVVVPD